Protein AF-A0A1R3K7Z1-F1 (afdb_monomer)

pLDDT: mean 73.97, std 16.48, r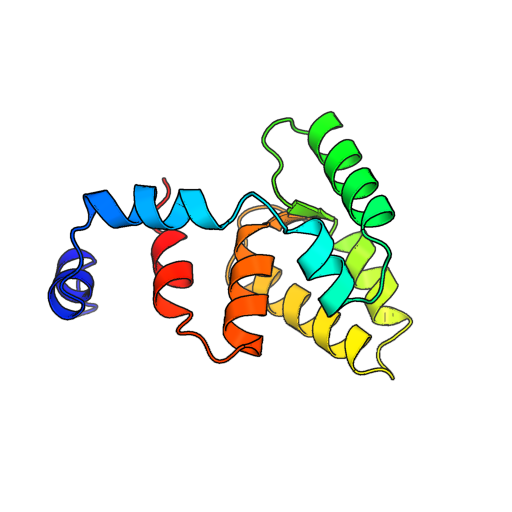ange [35.41, 92.62]

InterPro domains:
  IPR056647 Domain of unknown function DUF7745 [PF24924] (1-127)

Radius of gyration: 15.75 Å; Cα contacts (8 Å, |Δi|>4): 124; chains: 1; bounding box: 34×30×45 Å

Secondary structure (DSSP, 8-state):
-PPPHHHHHHHHT--HHHHHHHHHHHHSS-HHHHHHHHH---HHHHHHHHHHHHHH-TT--SEEHHHHHHHHHT-TTSHHHHHHHHHHHHHHHH-TTSTTEE-HHHHHHHHHHHTT---HHHHHHTTT--

Foldseek 3Di:
DPDDPVVVVVVVVDDPVCLLVVVVVPQPDQLLVLLCVLQVDHSVVVVVQQVVVCVVPVPDAFGFLVVLVVSLVVQVVDNSSVSSVVLSCQQVPLPVPDPRGRHSLSSVLSVCVVVVHDSVSSSSNRVPVD

Mean predicted aligned error: 10.84 Å

Nearest PDB structures (foldseek):
  3jbn-assembly1_I  TM=5.247E-01  e=9.731E+00  Plasmodium falciparum 3D7
  5o8x-assembly2_B  TM=2.395E-01  e=7.769E+00  Pseudomonas aeruginosa

Sequence (130 aa):
MVPTEEEYLDLLKVPVGDLGRVYWRNFQTQVQKKMTEITGIKSQTWGEQLRELKKLNPNSRGFKVDFLLRWAGNHLDHERGLRAVALLIYGLVLFPKSRGVIDEAVVDLFEQLENGRNPIPTILAEPFGH

Solvent-accessible surface area (backbone atoms only — not comparable to full-atom values): 7580 Å² total; per-residue (Å²): 134,83,80,53,74,68,59,61,36,60,75,67,74,53,64,74,83,51,48,66,59,64,54,60,71,71,63,81,85,49,60,40,54,53,50,19,69,49,56,68,50,59,42,65,61,45,50,51,48,34,52,56,43,30,74,78,38,77,84,57,60,42,41,54,39,70,59,54,52,58,55,21,70,78,31,60,94,38,72,40,16,47,47,44,48,48,51,49,49,51,21,60,71,78,48,73,81,48,93,61,40,35,42,51,68,46,56,55,40,48,55,32,50,77,69,73,42,82,48,62,66,61,62,60,54,63,84,67,72,120

Structure (mmCIF, N/CA/C/O backbone):
data_AF-A0A1R3K7Z1-F1
#
_entry.id   AF-A0A1R3K7Z1-F1
#
loop_
_atom_site.group_PDB
_atom_site.id
_atom_site.type_symbol
_atom_site.label_atom_id
_atom_site.label_alt_id
_atom_site.label_comp_id
_atom_site.label_asym_id
_atom_site.label_entity_id
_atom_site.label_seq_id
_atom_site.pdbx_PDB_ins_code
_atom_site.Cartn_x
_atom_site.Cartn_y
_atom_site.Cartn_z
_atom_site.occupancy
_atom_site.B_iso_or_equiv
_atom_site.auth_seq_id
_atom_site.auth_comp_id
_atom_site.auth_asym_id
_atom_site.auth_atom_id
_atom_site.pdbx_PDB_model_num
ATOM 1 N N . MET A 1 1 ? -12.359 -2.846 -34.158 1.00 42.91 1 MET A N 1
ATOM 2 C CA . MET A 1 1 ? -11.292 -1.826 -34.131 1.00 42.91 1 MET A CA 1
ATOM 3 C C . MET A 1 1 ? -11.229 -1.297 -32.714 1.00 42.91 1 MET A C 1
ATOM 5 O O . MET A 1 1 ? -12.283 -0.994 -32.170 1.00 42.91 1 MET A O 1
ATOM 9 N N . VAL A 1 2 ? -10.050 -1.315 -32.096 1.00 42.69 2 VAL A N 1
ATOM 10 C CA . VAL A 1 2 ? -9.826 -0.660 -30.800 1.00 42.69 2 VAL A CA 1
ATOM 11 C C . VAL A 1 2 ? -9.468 0.792 -31.126 1.00 42.69 2 VAL A C 1
ATOM 13 O O . VAL A 1 2 ? -8.607 0.967 -31.991 1.00 42.69 2 VAL A O 1
ATOM 16 N N . PRO A 1 3 ? -10.140 1.794 -30.536 1.00 48.06 3 PRO A N 1
ATOM 17 C CA . PRO A 1 3 ? -9.853 3.193 -30.838 1.00 48.06 3 PRO A CA 1
ATOM 18 C C . PRO A 1 3 ? -8.400 3.541 -30.505 1.00 48.06 3 PRO A C 1
ATOM 20 O O . PRO A 1 3 ? -7.842 3.011 -29.537 1.00 48.06 3 PRO A O 1
ATOM 23 N N . THR A 1 4 ? -7.781 4.401 -31.311 1.00 59.66 4 THR A N 1
ATOM 24 C CA . THR A 1 4 ? -6.408 4.874 -31.079 1.00 59.66 4 THR A CA 1
ATOM 25 C C . THR A 1 4 ? -6.361 5.855 -29.904 1.00 59.66 4 THR A C 1
ATOM 27 O O . THR A 1 4 ? -7.363 6.464 -29.538 1.00 59.66 4 THR A O 1
ATOM 30 N N . GLU A 1 5 ? -5.192 6.001 -29.274 1.00 53.34 5 GLU A N 1
ATOM 31 C CA . GLU A 1 5 ? -4.967 6.902 -28.128 1.00 53.34 5 GLU A CA 1
ATOM 32 C C . GLU A 1 5 ? -5.503 8.320 -28.387 1.00 53.34 5 GLU A C 1
ATOM 34 O O . GLU A 1 5 ? -6.188 8.898 -27.546 1.00 53.34 5 GLU A O 1
ATOM 39 N N . GLU A 1 6 ? -5.280 8.834 -29.594 1.00 57.50 6 GLU A N 1
ATOM 40 C CA . GLU A 1 6 ? -5.752 10.147 -30.036 1.00 57.50 6 GLU A CA 1
ATOM 41 C C . GLU A 1 6 ? -7.289 10.259 -30.030 1.00 57.50 6 GLU A C 1
ATOM 43 O O . GLU A 1 6 ? -7.826 11.295 -29.642 1.00 57.50 6 GLU A O 1
ATOM 48 N N . GLU A 1 7 ? -8.009 9.183 -30.368 1.00 60.84 7 GLU A N 1
ATOM 49 C CA . GLU A 1 7 ? -9.478 9.158 -30.408 1.00 60.84 7 GLU A CA 1
ATOM 50 C C . GLU A 1 7 ? -10.097 9.143 -29.000 1.00 60.84 7 GLU A C 1
ATOM 52 O O . GLU A 1 7 ? -11.117 9.792 -28.760 1.00 60.84 7 GLU A O 1
ATOM 57 N N . TYR A 1 8 ? -9.475 8.451 -28.035 1.00 60.19 8 TYR A N 1
ATOM 58 C CA . TYR A 1 8 ? -9.916 8.479 -26.632 1.00 60.19 8 TYR A CA 1
ATOM 59 C C . TYR A 1 8 ? -9.676 9.844 -25.972 1.00 60.19 8 TYR A C 1
ATOM 61 O O . TYR A 1 8 ? -10.467 10.275 -25.129 1.00 60.19 8 TYR A O 1
ATOM 69 N N . LEU A 1 9 ? -8.588 10.521 -26.340 1.00 56.53 9 LEU A N 1
ATOM 70 C CA . LEU A 1 9 ? -8.194 11.804 -25.759 1.00 56.53 9 LEU A CA 1
ATOM 71 C C . LEU A 1 9 ? -9.013 12.978 -26.315 1.00 56.53 9 LEU A C 1
ATOM 73 O O . LEU A 1 9 ? -9.360 13.884 -25.551 1.00 56.53 9 LEU A O 1
ATOM 77 N N . ASP A 1 10 ? -9.405 12.925 -27.591 1.00 63.56 10 ASP A N 1
ATOM 78 C CA . ASP A 1 10 ? -10.308 13.907 -28.208 1.00 63.56 10 ASP A CA 1
ATOM 79 C C . ASP A 1 10 ? -11.696 13.905 -27.533 1.00 63.56 10 ASP A C 1
ATOM 81 O O . ASP A 1 10 ? -12.256 14.953 -27.200 1.00 63.56 10 ASP A O 1
ATOM 85 N N . LEU A 1 11 ? -12.192 12.714 -27.172 1.00 59.22 11 LEU A N 1
ATOM 86 C CA . LEU A 1 11 ? -13.418 12.516 -26.384 1.00 59.22 11 LEU A CA 1
ATOM 87 C C . LEU A 1 11 ? -13.371 13.183 -24.996 1.00 59.22 11 LEU A C 1
ATOM 89 O O . LEU A 1 11 ? -14.403 13.625 -24.486 1.00 59.22 11 LEU A O 1
ATOM 93 N N . LEU A 1 12 ? -12.185 13.272 -24.387 1.00 57.69 12 LEU A N 1
ATOM 94 C CA . LEU A 1 12 ? -11.973 13.868 -23.064 1.00 57.69 12 LEU A CA 1
ATOM 95 C C . LEU A 1 12 ? -11.684 15.379 -23.117 1.00 57.69 12 LEU A C 1
ATOM 97 O O . LEU A 1 12 ? -11.696 16.026 -22.069 1.00 57.69 12 LEU A O 1
ATOM 101 N N . LYS A 1 13 ? -11.469 15.958 -24.309 1.00 62.75 13 LYS A N 1
ATOM 102 C CA . LYS A 1 13 ? -11.104 17.374 -24.525 1.00 62.75 13 LYS A CA 1
ATOM 103 C C . LYS A 1 13 ? -9.858 17.832 -23.751 1.00 62.75 13 LYS A C 1
ATOM 105 O O . LYS A 1 13 ? -9.776 19.001 -23.365 1.00 62.75 13 LYS A O 1
ATOM 110 N N . VAL A 1 14 ? -8.894 16.944 -23.493 1.00 56.09 14 VAL A N 1
ATOM 111 C CA . VAL A 1 14 ? -7.667 17.296 -22.754 1.00 56.09 14 VAL A CA 1
ATOM 112 C C . VAL A 1 14 ? -6.449 17.290 -23.688 1.00 56.09 14 VAL A C 1
ATOM 114 O O . VAL A 1 14 ? -6.218 16.283 -24.355 1.00 56.09 14 VAL A O 1
ATOM 117 N N . PRO A 1 15 ? -5.635 18.365 -23.734 1.00 52.22 15 PRO A N 1
ATOM 118 C CA . PRO A 1 15 ? -4.415 18.393 -24.540 1.00 52.22 15 PRO A CA 1
ATOM 119 C C . PRO A 1 15 ? -3.392 17.343 -24.077 1.00 52.22 15 PRO A C 1
ATOM 121 O O . PRO A 1 15 ? -2.953 17.363 -22.926 1.00 52.22 15 PRO A O 1
ATOM 124 N N . VAL A 1 16 ? -2.961 16.470 -24.996 1.00 50.03 16 VAL A N 1
ATOM 125 C CA . VAL A 1 16 ? -2.058 15.326 -24.738 1.00 50.03 16 VAL A CA 1
ATOM 126 C C . VAL A 1 16 ? -0.761 15.733 -24.019 1.00 50.03 16 VA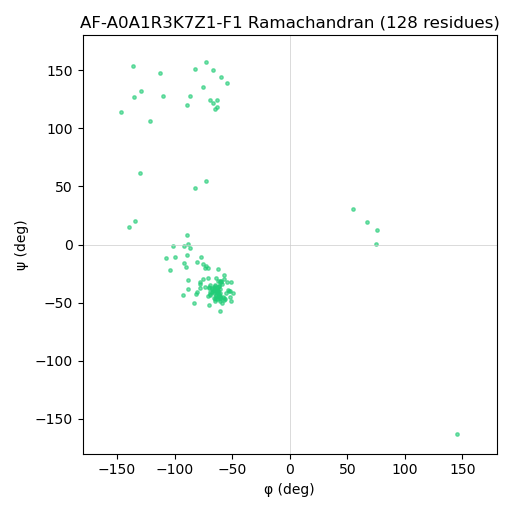L A C 1
ATOM 128 O O . VAL A 1 16 ? -0.324 15.073 -23.079 1.00 50.03 16 VAL A O 1
ATOM 131 N N . GLY A 1 17 ? -0.172 16.875 -24.394 1.00 51.84 17 GLY A N 1
ATOM 132 C CA . GLY A 1 17 ? 1.088 17.370 -23.821 1.00 51.84 17 GLY A CA 1
ATOM 133 C C . GLY A 1 17 ? 0.994 17.914 -22.388 1.00 51.84 17 GLY A C 1
ATOM 134 O O . GLY A 1 17 ? 2.012 17.999 -21.696 1.00 51.84 17 GLY A O 1
ATOM 135 N N . ASP A 1 18 ? -0.211 18.254 -21.922 1.00 49.09 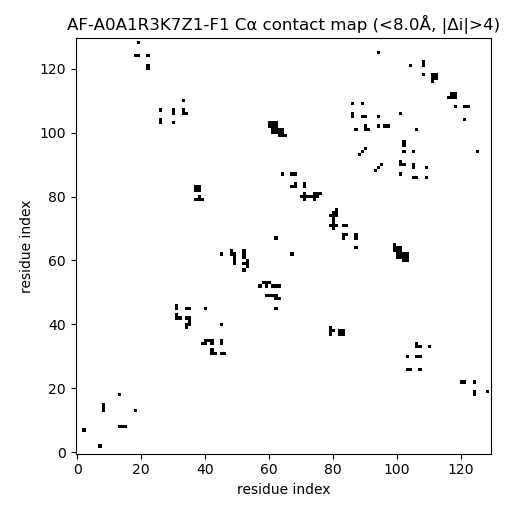18 ASP A N 1
ATOM 136 C CA . ASP A 1 18 ? -0.445 18.745 -20.560 1.00 49.09 18 ASP A CA 1
ATOM 137 C C . ASP A 1 18 ? -0.788 17.617 -19.585 1.00 49.09 18 ASP A C 1
ATOM 139 O O . ASP A 1 18 ? -0.637 17.793 -18.374 1.00 49.09 18 ASP A O 1
ATOM 143 N N . LEU A 1 19 ? -1.150 16.433 -20.091 1.00 47.69 19 LEU A N 1
ATOM 144 C CA . LEU A 1 19 ? -1.396 15.251 -19.270 1.00 47.69 19 LEU A CA 1
ATOM 145 C C . LEU A 1 19 ? -0.125 14.874 -18.495 1.00 47.69 19 LEU A C 1
ATOM 147 O O . LEU A 1 19 ? -0.096 14.942 -17.274 1.00 47.69 19 LEU A O 1
ATOM 151 N N . GLY A 1 20 ? 1.005 14.631 -19.161 1.00 42.03 20 GLY A N 1
ATOM 152 C CA . GLY A 1 20 ? 2.247 14.272 -18.457 1.00 42.03 20 GLY A CA 1
ATOM 153 C C . GLY A 1 20 ? 2.670 15.284 -17.374 1.00 42.03 20 GLY A C 1
ATOM 154 O O . GLY A 1 20 ? 3.194 14.903 -16.328 1.00 42.03 20 GLY A O 1
ATOM 155 N N . ARG A 1 21 ? 2.383 16.579 -17.573 1.00 41.38 21 ARG A N 1
ATOM 156 C CA . ARG A 1 21 ? 2.824 17.671 -16.688 1.00 41.38 21 ARG A CA 1
ATOM 157 C C . ARG A 1 21 ? 1.862 17.966 -15.531 1.00 41.38 21 ARG A C 1
ATOM 159 O O . ARG A 1 21 ? 2.323 18.249 -14.426 1.00 41.38 21 ARG A O 1
ATOM 166 N N . VAL A 1 22 ? 0.550 17.906 -15.764 1.00 42.19 22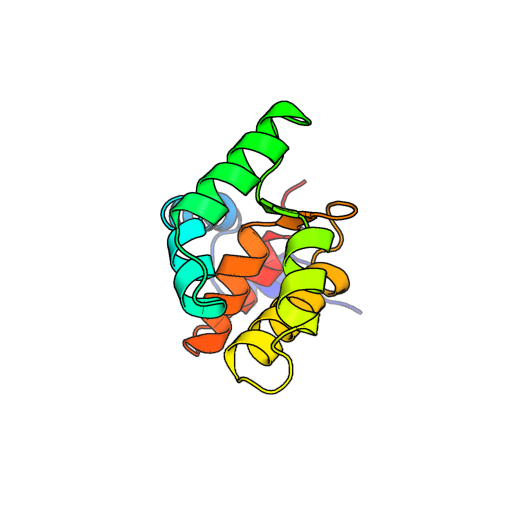 VAL A N 1
ATOM 167 C CA . VAL A 1 22 ? -0.492 18.067 -14.730 1.00 42.19 22 VAL A CA 1
ATOM 168 C C . VAL A 1 22 ? -0.589 16.808 -13.863 1.00 42.19 22 VAL A C 1
ATOM 170 O O . VAL A 1 22 ? -0.883 16.898 -12.671 1.00 42.19 22 VAL A O 1
ATOM 173 N N . TYR A 1 23 ? -0.271 15.646 -14.434 1.00 43.47 23 TYR A N 1
ATOM 174 C CA . TYR A 1 23 ? -0.419 14.357 -13.778 1.00 43.47 23 TYR A CA 1
ATOM 175 C C . TYR A 1 23 ? 0.799 14.100 -12.885 1.00 43.47 23 TYR A C 1
ATOM 177 O O . TYR A 1 23 ? 0.636 13.920 -11.686 1.00 43.47 23 TYR A O 1
ATOM 185 N N . TRP A 1 24 ? 2.030 14.254 -13.389 1.00 39.41 24 TRP A N 1
ATOM 186 C CA . TRP A 1 24 ? 3.258 14.050 -12.600 1.00 39.41 24 TRP A CA 1
ATOM 187 C C . TRP A 1 24 ? 3.376 14.954 -11.356 1.00 39.41 24 TRP A C 1
ATOM 189 O O . TRP A 1 24 ? 3.908 14.552 -10.320 1.00 39.41 24 TRP A O 1
ATOM 199 N N . ARG A 1 25 ? 2.866 16.190 -11.428 1.00 35.41 25 ARG A N 1
ATOM 200 C CA . ARG A 1 25 ? 3.081 17.209 -10.385 1.00 35.41 25 ARG A CA 1
ATOM 201 C C . ARG A 1 25 ? 2.251 16.989 -9.111 1.00 35.41 25 ARG A C 1
ATOM 203 O O . ARG A 1 25 ? 2.609 17.546 -8.076 1.00 35.41 25 ARG A O 1
ATOM 210 N N . ASN A 1 26 ? 1.200 16.165 -9.160 1.00 44.97 26 ASN A N 1
ATOM 211 C CA . ASN A 1 26 ? 0.283 15.941 -8.033 1.00 44.97 26 ASN A CA 1
ATOM 212 C C . ASN A 1 26 ? 0.550 14.653 -7.229 1.00 44.97 26 ASN A C 1
ATOM 214 O O . ASN A 1 26 ? 0.000 14.503 -6.139 1.00 44.97 26 ASN A O 1
ATOM 218 N N . PHE A 1 27 ? 1.405 13.751 -7.717 1.00 48.19 27 PHE A N 1
ATOM 219 C CA . PHE A 1 27 ? 1.611 12.423 -7.118 1.00 48.19 27 PHE A CA 1
ATOM 220 C C . PHE A 1 27 ? 2.728 12.372 -6.050 1.00 48.19 27 PHE A C 1
ATOM 222 O O . PHE A 1 27 ? 2.741 11.518 -5.170 1.00 48.19 27 PHE A O 1
ATOM 229 N N . GLN A 1 28 ? 3.647 13.343 -6.023 1.00 52.25 28 GLN A N 1
ATOM 230 C CA . GLN A 1 28 ? 4.927 13.142 -5.322 1.00 52.25 28 GLN A CA 1
ATOM 231 C C . GLN A 1 28 ? 5.028 13.561 -3.844 1.00 52.25 28 GLN A C 1
ATOM 233 O O . GLN A 1 28 ? 6.087 13.368 -3.251 1.00 52.25 28 GLN A O 1
ATOM 238 N N . THR A 1 29 ? 4.006 14.128 -3.192 1.00 56.91 29 THR A N 1
ATOM 239 C CA . THR A 1 29 ? 4.235 14.754 -1.864 1.00 56.91 29 THR A CA 1
ATOM 240 C C . THR A 1 29 ? 3.680 14.020 -0.644 1.00 56.91 29 THR A C 1
ATOM 242 O O . THR A 1 29 ? 4.079 14.371 0.465 1.00 56.91 29 THR A O 1
ATOM 245 N N . GLN A 1 30 ? 2.825 12.993 -0.776 1.00 74.75 30 GLN A N 1
ATOM 246 C CA . GLN A 1 30 ? 2.169 12.385 0.405 1.00 74.75 30 GLN A CA 1
ATOM 247 C C . GLN A 1 30 ? 2.043 10.851 0.413 1.00 74.75 30 GLN A C 1
ATOM 249 O O . GLN A 1 30 ? 1.335 10.318 1.265 1.00 74.75 30 GLN A O 1
ATOM 254 N N . VAL A 1 31 ? 2.756 10.110 -0.442 1.00 80.44 31 VAL A N 1
ATOM 255 C CA . VAL A 1 31 ? 2.597 8.643 -0.548 1.00 80.44 31 VAL A CA 1
ATOM 256 C C . VAL A 1 31 ? 2.740 7.899 0.797 1.00 80.44 31 VAL A C 1
ATOM 258 O O . VAL A 1 31 ? 1.956 7.008 1.105 1.00 80.44 31 VAL A O 1
ATOM 261 N N . GLN A 1 32 ? 3.665 8.313 1.671 1.00 85.62 32 GLN A N 1
ATOM 262 C CA . GLN A 1 32 ? 3.839 7.706 3.004 1.00 85.62 32 GLN A CA 1
ATOM 263 C C . GLN A 1 32 ? 2.628 7.931 3.921 1.00 85.62 32 GLN A C 1
ATOM 265 O O . GLN A 1 32 ? 2.257 7.054 4.705 1.00 85.62 32 GLN A O 1
ATOM 270 N N . LYS A 1 33 ? 2.000 9.105 3.820 1.00 87.94 33 LYS A N 1
ATOM 271 C CA . LYS A 1 33 ? 0.798 9.447 4.580 1.00 87.94 33 LYS A CA 1
ATOM 272 C C . LYS A 1 33 ? -0.401 8.649 4.070 1.00 87.94 33 LYS A C 1
ATOM 274 O O . LYS A 1 33 ? -1.087 8.042 4.881 1.00 87.94 33 LYS A O 1
ATOM 279 N N . LYS A 1 34 ? -0.573 8.541 2.750 1.00 88.06 34 LYS A N 1
ATOM 280 C CA . LYS A 1 34 ? -1.616 7.702 2.133 1.00 88.06 34 LYS A CA 1
ATOM 281 C C . LYS A 1 34 ? -1.477 6.242 2.555 1.00 88.06 34 LYS A C 1
ATOM 283 O O . LYS A 1 34 ? -2.430 5.627 3.016 1.00 88.06 34 LYS A O 1
ATOM 288 N N . MET A 1 35 ? -0.255 5.710 2.528 1.00 89.50 35 MET A N 1
ATOM 289 C CA . MET A 1 35 ? 0.018 4.361 3.031 1.00 89.50 35 MET A CA 1
ATOM 290 C C . MET A 1 35 ? -0.298 4.214 4.524 1.00 89.50 35 MET A C 1
ATOM 292 O O . MET A 1 35 ? -0.779 3.164 4.950 1.00 89.50 35 MET A O 1
ATOM 296 N N . THR A 1 36 ? -0.061 5.257 5.323 1.00 91.00 36 THR A N 1
ATOM 297 C CA . THR A 1 36 ? -0.442 5.288 6.744 1.00 91.00 36 THR A CA 1
ATOM 298 C C . THR A 1 36 ? -1.956 5.245 6.923 1.00 91.00 36 THR A C 1
ATOM 300 O O . THR A 1 36 ? -2.434 4.551 7.811 1.00 91.00 36 THR A O 1
ATOM 303 N N . GLU A 1 37 ? -2.717 5.935 6.082 1.00 89.81 37 GLU A N 1
ATOM 304 C CA . GLU A 1 37 ? -4.184 5.933 6.124 1.00 89.81 37 GLU A CA 1
ATOM 305 C C . GLU A 1 37 ? -4.763 4.573 5.698 1.00 89.81 37 GLU A C 1
ATOM 307 O O . GLU A 1 37 ? -5.617 4.032 6.399 1.00 89.81 37 GLU A O 1
ATOM 312 N N . ILE A 1 38 ? -4.226 3.971 4.630 1.00 88.00 38 ILE A N 1
ATOM 313 C CA . ILE A 1 38 ? -4.659 2.663 4.104 1.00 88.00 38 ILE A CA 1
ATOM 314 C C . ILE A 1 38 ? -4.376 1.533 5.107 1.00 88.00 38 ILE A C 1
ATOM 316 O O . ILE A 1 38 ? -5.224 0.680 5.364 1.00 88.00 38 ILE A O 1
ATOM 320 N N . THR A 1 39 ? -3.169 1.510 5.679 1.00 88.88 39 THR A N 1
ATOM 321 C CA . THR A 1 39 ? -2.686 0.367 6.480 1.00 88.88 39 THR A CA 1
ATOM 322 C C . THR A 1 39 ? -2.716 0.614 7.989 1.00 88.88 39 THR A C 1
ATOM 324 O O . THR A 1 39 ? -2.714 -0.322 8.782 1.00 88.88 39 THR A O 1
ATOM 327 N N . GLY A 1 40 ? -2.727 1.867 8.439 1.00 88.56 40 GLY A N 1
ATOM 328 C CA . GLY A 1 40 ? -2.501 2.230 9.842 1.00 88.56 40 GLY A CA 1
ATOM 329 C C . GLY A 1 40 ? -1.040 2.129 10.304 1.00 88.56 40 GLY A C 1
ATOM 330 O O . GLY A 1 40 ? -0.757 2.402 11.471 1.00 88.56 40 GLY A O 1
ATOM 331 N N . ILE A 1 41 ? -0.099 1.749 9.430 1.00 90.25 41 ILE A N 1
ATOM 332 C CA . ILE A 1 41 ? 1.337 1.713 9.746 1.00 90.25 41 ILE A CA 1
ATOM 333 C C . ILE A 1 41 ? 1.893 3.138 9.748 1.00 90.25 41 ILE A C 1
ATOM 335 O O . ILE A 1 41 ? 1.634 3.902 8.826 1.00 90.25 41 ILE A O 1
ATOM 339 N N . LYS A 1 42 ? 2.709 3.489 10.747 1.00 89.06 42 LYS A N 1
ATOM 340 C CA . LYS A 1 42 ? 3.297 4.831 10.885 1.00 89.06 42 LYS A CA 1
ATOM 341 C C . LYS A 1 42 ? 4.064 5.268 9.628 1.00 89.06 42 LYS A C 1
ATOM 343 O O . LYS A 1 42 ? 4.889 4.520 9.106 1.00 89.06 42 LYS A O 1
ATOM 348 N N . SER A 1 43 ? 3.906 6.539 9.249 1.00 86.56 43 SER A N 1
ATOM 349 C CA . SER A 1 43 ? 4.597 7.168 8.107 1.00 86.56 43 SER A CA 1
ATOM 350 C C . SER A 1 43 ? 6.118 6.973 8.118 1.00 86.56 43 SER A C 1
ATOM 352 O O . SER A 1 43 ? 6.728 6.851 7.058 1.00 86.56 43 SER A O 1
ATOM 354 N N . GLN A 1 44 ? 6.740 6.898 9.301 1.00 86.56 44 GLN A N 1
ATOM 355 C CA . GLN A 1 44 ? 8.176 6.637 9.439 1.00 86.56 44 GLN A CA 1
ATOM 356 C C . GLN A 1 44 ? 8.588 5.286 8.838 1.00 86.56 44 GLN A C 1
ATOM 358 O O . GLN A 1 44 ? 9.575 5.221 8.109 1.00 86.56 44 GLN A O 1
ATOM 363 N N . THR A 1 45 ? 7.819 4.223 9.086 1.00 89.00 45 THR A N 1
ATOM 364 C CA . THR A 1 45 ? 8.099 2.882 8.553 1.00 89.00 45 THR A CA 1
ATOM 365 C C . THR A 1 45 ? 8.041 2.881 7.024 1.00 89.00 45 THR A C 1
ATOM 367 O O . THR A 1 45 ? 8.870 2.251 6.369 1.00 89.00 45 THR A O 1
ATOM 370 N N . TRP A 1 46 ? 7.123 3.654 6.436 1.00 87.81 46 TRP A N 1
ATOM 371 C CA . TRP A 1 46 ? 7.064 3.853 4.985 1.00 87.81 46 TRP A CA 1
ATOM 372 C C . TRP A 1 46 ? 8.263 4.641 4.449 1.00 87.81 46 TRP A C 1
ATOM 374 O O . TRP A 1 46 ? 8.798 4.306 3.391 1.00 87.81 46 TRP A O 1
ATOM 384 N N . GLY A 1 47 ? 8.736 5.643 5.194 1.00 85.81 47 GLY A N 1
ATOM 385 C CA . GLY A 1 47 ? 9.965 6.369 4.869 1.00 85.81 47 GLY A CA 1
ATOM 386 C C . GLY A 1 47 ? 11.212 5.485 4.877 1.00 85.81 47 GLY A C 1
ATOM 387 O O . GLY A 1 47 ? 12.048 5.594 3.978 1.00 85.81 47 GLY A O 1
ATOM 388 N N . GLU A 1 48 ? 11.313 4.566 5.836 1.00 87.88 48 GLU A N 1
ATOM 389 C CA . GLU A 1 48 ? 12.397 3.584 5.909 1.00 87.88 48 GLU A CA 1
ATOM 390 C C . GLU A 1 48 ? 12.349 2.602 4.730 1.00 87.88 48 GLU A C 1
ATOM 392 O O . GLU A 1 48 ? 13.366 2.410 4.063 1.00 87.88 48 GLU A O 1
ATOM 397 N N . GLN A 1 49 ? 11.174 2.055 4.391 1.00 86.56 49 GLN A N 1
ATOM 398 C CA . GLN A 1 49 ? 11.011 1.171 3.226 1.00 86.56 49 GLN A CA 1
ATOM 399 C C . GLN A 1 49 ? 11.453 1.844 1.919 1.00 86.56 49 GLN A C 1
ATOM 401 O O . GLN A 1 49 ? 12.208 1.253 1.143 1.00 86.56 49 GLN A O 1
ATOM 406 N N . LEU A 1 50 ? 11.029 3.092 1.693 1.00 83.31 50 LEU A N 1
ATOM 407 C CA . LEU A 1 50 ? 11.398 3.848 0.497 1.00 83.31 50 LEU A CA 1
ATOM 408 C C . LEU A 1 50 ? 12.906 4.129 0.452 1.00 83.31 50 LEU A C 1
ATOM 410 O O . LEU A 1 50 ? 13.533 4.016 -0.602 1.00 83.31 50 LEU A O 1
ATOM 414 N N . ARG A 1 51 ? 13.512 4.464 1.598 1.00 84.81 51 ARG A N 1
ATOM 415 C CA . ARG A 1 51 ? 14.960 4.681 1.705 1.00 84.81 51 ARG A CA 1
ATOM 416 C C . ARG A 1 51 ? 15.744 3.411 1.378 1.00 84.81 51 ARG A C 1
ATOM 418 O O . ARG A 1 51 ? 16.721 3.490 0.638 1.00 84.81 51 ARG A O 1
ATOM 425 N N . GLU A 1 52 ? 15.320 2.259 1.891 1.00 85.44 52 GLU A N 1
ATOM 426 C CA . GLU A 1 52 ? 15.966 0.974 1.604 1.00 85.44 52 GLU A CA 1
ATOM 427 C C . GLU A 1 52 ? 15.840 0.576 0.128 1.00 85.44 52 GLU A C 1
ATOM 429 O O . GLU A 1 52 ? 16.796 0.071 -0.455 1.00 85.44 52 GLU A O 1
ATOM 434 N N . LEU A 1 53 ? 14.700 0.850 -0.512 1.00 81.81 53 LEU A N 1
ATOM 435 C CA . LEU A 1 53 ? 14.536 0.617 -1.950 1.00 81.81 53 LEU A CA 1
ATOM 436 C C . LEU A 1 53 ? 15.431 1.527 -2.797 1.00 81.81 53 LEU A C 1
ATOM 438 O O . LEU A 1 53 ? 16.076 1.048 -3.729 1.00 81.81 53 LEU A O 1
ATOM 442 N N . LYS A 1 54 ? 15.546 2.810 -2.437 1.00 82.81 54 LYS A N 1
ATOM 443 C CA . LYS A 1 54 ? 16.421 3.762 -3.139 1.00 82.81 54 LYS A CA 1
ATOM 444 C C . LYS A 1 54 ? 17.908 3.418 -3.037 1.00 82.81 54 LYS A C 1
ATOM 446 O O . LYS A 1 54 ? 18.655 3.731 -3.958 1.00 82.81 54 LYS A O 1
ATOM 451 N N . LYS A 1 55 ? 18.344 2.755 -1.957 1.00 84.94 55 LYS A N 1
ATOM 452 C CA . LYS A 1 55 ? 19.718 2.228 -1.845 1.00 84.94 55 LYS A CA 1
ATOM 453 C C . LYS A 1 55 ? 20.006 1.129 -2.869 1.00 84.94 55 LYS A C 1
ATOM 455 O O . LYS A 1 55 ? 21.129 1.036 -3.346 1.00 84.94 55 LYS A O 1
ATOM 460 N N . LEU A 1 56 ? 19.012 0.292 -3.173 1.00 82.06 56 LEU A N 1
ATOM 461 C CA . LEU A 1 56 ? 19.152 -0.821 -4.116 1.00 82.06 56 LEU A CA 1
ATOM 462 C C . LEU A 1 56 ? 19.034 -0.351 -5.566 1.00 82.06 56 LEU A C 1
ATOM 464 O O . LEU A 1 56 ? 19.784 -0.799 -6.427 1.00 82.06 56 LEU A O 1
ATOM 468 N N . ASN A 1 57 ? 18.101 0.558 -5.834 1.00 77.75 57 ASN A N 1
ATOM 469 C CA . ASN A 1 57 ? 17.946 1.187 -7.135 1.00 77.75 57 ASN A CA 1
ATOM 470 C C . ASN A 1 57 ? 17.469 2.640 -6.932 1.00 77.75 57 ASN A C 1
ATOM 472 O O . ASN A 1 57 ? 16.337 2.831 -6.471 1.00 77.75 57 ASN A O 1
ATOM 476 N N . PRO A 1 58 ? 18.286 3.654 -7.290 1.00 75.88 58 PRO A N 1
ATOM 477 C CA . PRO A 1 58 ? 17.973 5.074 -7.096 1.00 75.88 58 PRO A CA 1
ATOM 478 C C . PRO A 1 58 ? 16.675 5.536 -7.765 1.00 75.88 58 PRO A C 1
ATOM 480 O O . PRO A 1 58 ? 16.048 6.485 -7.295 1.00 75.88 58 PRO A O 1
ATOM 483 N N . ASN A 1 59 ? 16.260 4.849 -8.833 1.00 73.25 59 ASN A N 1
ATOM 484 C CA . ASN A 1 59 ? 15.036 5.145 -9.571 1.00 73.25 59 ASN A CA 1
ATOM 485 C C . ASN A 1 59 ? 13.804 4.428 -9.000 1.00 73.25 59 ASN A C 1
ATOM 487 O O . ASN A 1 59 ? 12.714 4.592 -9.539 1.00 73.25 59 ASN A O 1
ATOM 491 N N . SER A 1 60 ? 13.947 3.647 -7.922 1.00 72.56 60 SER A N 1
ATOM 492 C CA . SER A 1 60 ? 12.810 2.968 -7.296 1.00 72.56 60 SER A CA 1
ATOM 493 C C . SER A 1 60 ? 11.856 3.981 -6.674 1.00 72.56 60 SER A C 1
ATOM 495 O O . SER A 1 60 ? 12.227 4.740 -5.771 1.00 72.56 60 SER A O 1
ATOM 497 N N . ARG A 1 61 ? 10.608 3.942 -7.130 1.00 74.50 61 ARG A N 1
ATOM 498 C CA . ARG A 1 61 ? 9.485 4.720 -6.611 1.00 74.50 61 ARG A CA 1
ATOM 499 C C . ARG A 1 61 ? 8.433 3.713 -6.168 1.00 74.50 61 ARG A C 1
ATOM 501 O O . ARG A 1 61 ? 7.885 3.016 -7.008 1.00 74.50 61 ARG A O 1
ATOM 508 N N . GLY A 1 62 ? 8.255 3.524 -4.859 1.00 79.94 62 GLY A N 1
ATOM 509 C C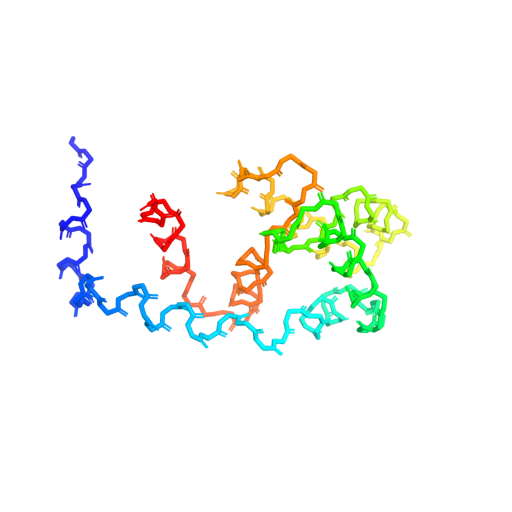A . GLY A 1 62 ? 7.322 2.512 -4.360 1.00 79.94 62 GLY A CA 1
ATOM 510 C C . GLY A 1 62 ? 7.720 1.806 -3.067 1.00 79.94 62 GLY A C 1
ATOM 511 O O . GLY A 1 62 ? 8.594 2.263 -2.327 1.00 79.94 62 GLY A O 1
ATOM 512 N N . PHE A 1 63 ? 7.068 0.668 -2.810 1.00 85.00 63 PHE A N 1
ATOM 513 C CA . PHE A 1 63 ? 7.221 -0.139 -1.591 1.00 85.00 63 PHE A CA 1
ATOM 514 C C . PHE A 1 63 ? 7.310 -1.635 -1.886 1.00 85.00 63 PHE A C 1
ATOM 516 O O . PHE A 1 63 ? 6.758 -2.118 -2.870 1.00 85.00 63 PHE A O 1
ATOM 523 N N . LYS A 1 64 ? 7.972 -2.395 -1.006 1.00 87.44 64 LYS A N 1
ATOM 524 C CA . LYS A 1 64 ? 8.156 -3.842 -1.183 1.00 87.44 64 LYS A CA 1
ATOM 525 C C . LYS A 1 64 ? 6.835 -4.600 -1.035 1.00 87.44 64 LYS A C 1
ATOM 527 O O . LYS A 1 64 ? 6.215 -4.558 0.029 1.00 87.44 64 LYS A O 1
ATOM 532 N N . VAL A 1 65 ? 6.479 -5.374 -2.060 1.00 89.12 65 VAL A N 1
ATOM 533 C CA . VAL A 1 65 ? 5.314 -6.277 -2.067 1.00 89.12 65 VAL A CA 1
ATOM 534 C C . VAL A 1 65 ? 5.390 -7.259 -0.899 1.00 89.12 65 VAL A C 1
ATOM 536 O O . VAL A 1 65 ? 4.430 -7.378 -0.148 1.00 89.12 65 VAL A O 1
ATOM 539 N N . ASP A 1 66 ? 6.548 -7.888 -0.665 1.00 89.19 66 ASP A N 1
ATOM 540 C CA . ASP A 1 66 ? 6.723 -8.873 0.416 1.00 89.19 66 ASP A CA 1
ATOM 541 C C . ASP A 1 66 ? 6.469 -8.308 1.815 1.00 89.19 66 ASP A C 1
ATOM 543 O O . ASP A 1 66 ? 6.076 -9.033 2.731 1.00 89.19 66 ASP A O 1
ATOM 547 N N . PHE A 1 67 ? 6.758 -7.023 2.028 1.00 90.50 67 PHE A N 1
ATOM 548 C CA . PHE A 1 67 ? 6.481 -6.377 3.307 1.00 90.50 67 PHE A CA 1
ATOM 549 C C . PHE A 1 67 ? 4.973 -6.219 3.498 1.00 90.50 67 PHE A C 1
ATOM 551 O O . PHE A 1 67 ? 4.433 -6.665 4.511 1.00 90.50 67 PHE A O 1
ATOM 558 N N . LEU A 1 68 ? 4.297 -5.638 2.503 1.00 90.06 68 LEU A N 1
ATOM 559 C CA . LEU A 1 68 ? 2.866 -5.371 2.576 1.00 90.06 68 LEU A CA 1
ATOM 560 C C . LEU A 1 68 ? 2.044 -6.667 2.591 1.00 90.06 68 LEU A C 1
ATOM 562 O O . LEU A 1 68 ? 1.094 -6.761 3.357 1.00 90.06 68 LEU A O 1
ATOM 566 N N . LEU A 1 69 ? 2.443 -7.685 1.825 1.00 91.06 69 LEU A N 1
ATOM 567 C CA . LEU A 1 69 ? 1.782 -8.990 1.789 1.00 91.06 69 LEU A CA 1
ATOM 568 C C . LEU A 1 69 ? 1.863 -9.706 3.142 1.00 91.06 69 LEU A C 1
ATOM 570 O O . LEU A 1 69 ? 0.848 -10.185 3.643 1.00 91.06 69 LEU A O 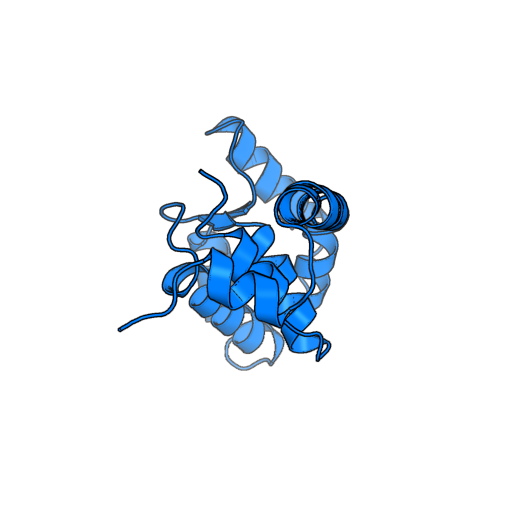1
ATOM 574 N N . ARG A 1 70 ? 3.048 -9.735 3.771 1.00 92.62 70 ARG A N 1
ATOM 575 C CA . ARG A 1 70 ? 3.214 -10.309 5.119 1.00 92.62 70 ARG A CA 1
ATOM 576 C C . ARG A 1 70 ? 2.402 -9.557 6.161 1.00 92.62 70 ARG A C 1
ATOM 578 O O . ARG A 1 70 ? 1.803 -10.178 7.032 1.00 92.62 70 ARG A O 1
ATOM 585 N N . TRP A 1 71 ? 2.386 -8.228 6.082 1.00 92.25 71 TRP A N 1
ATOM 586 C CA . TRP A 1 71 ? 1.593 -7.420 6.997 1.00 92.25 71 TRP A CA 1
ATOM 587 C C . TRP A 1 71 ? 0.091 -7.676 6.815 1.00 92.25 71 TRP A C 1
ATOM 589 O O . TRP A 1 71 ? -0.595 -7.951 7.798 1.00 92.25 71 TRP A O 1
ATOM 599 N N . ALA A 1 72 ? -0.401 -7.655 5.574 1.00 91.56 72 ALA A N 1
ATOM 600 C CA . ALA A 1 72 ? -1.810 -7.856 5.254 1.00 91.56 72 ALA A CA 1
ATOM 601 C C . ALA A 1 72 ? -2.295 -9.257 5.650 1.00 91.56 72 ALA A C 1
ATOM 603 O O . ALA A 1 72 ? -3.377 -9.382 6.213 1.00 91.56 72 ALA A O 1
ATOM 604 N N . GLY A 1 73 ? -1.466 -10.291 5.448 1.00 90.88 73 GLY A N 1
ATOM 605 C CA . GLY A 1 73 ? -1.768 -11.666 5.857 1.00 90.88 73 GLY A CA 1
ATOM 606 C C . GLY A 1 73 ? -2.053 -11.824 7.356 1.00 90.88 73 GLY A C 1
ATOM 607 O O . GLY A 1 73 ? -2.864 -12.662 7.732 1.00 90.88 73 GLY A O 1
ATOM 608 N N . ASN A 1 74 ? -1.455 -10.979 8.201 1.00 91.88 74 ASN A N 1
ATOM 609 C CA . ASN A 1 74 ? -1.689 -10.975 9.650 1.00 91.88 74 ASN A CA 1
ATOM 610 C C . ASN A 1 74 ? -2.894 -10.118 10.087 1.00 91.88 74 ASN A C 1
ATOM 612 O O . ASN A 1 74 ? -3.176 -10.061 11.278 1.00 91.88 74 ASN A O 1
ATOM 616 N N . HIS A 1 75 ? -3.565 -9.424 9.160 1.00 90.88 75 HIS A N 1
ATOM 617 C CA . HIS A 1 75 ? -4.646 -8.470 9.457 1.00 90.88 75 HIS A CA 1
ATOM 618 C C . HIS A 1 75 ? -5.873 -8.655 8.544 1.00 90.88 75 HIS A C 1
ATOM 620 O O . HIS A 1 75 ? -6.663 -7.725 8.387 1.00 90.88 75 HIS A O 1
ATOM 626 N N . LEU A 1 76 ? -6.033 -9.823 7.906 1.00 87.69 76 LEU A N 1
ATOM 627 C CA . LEU A 1 76 ? -7.123 -10.098 6.951 1.00 87.69 76 LEU A CA 1
ATOM 628 C C . LEU A 1 76 ? -8.526 -10.015 7.569 1.00 87.69 76 LEU A C 1
ATOM 630 O O . LEU A 1 76 ? -9.505 -9.835 6.851 1.00 87.69 76 LEU A O 1
ATOM 634 N N . ASP A 1 77 ? -8.621 -10.146 8.887 1.00 87.00 77 ASP A N 1
ATOM 635 C CA . ASP A 1 77 ? -9.840 -10.006 9.682 1.00 87.00 77 ASP A CA 1
ATOM 636 C C . ASP A 1 77 ? -10.262 -8.541 9.893 1.00 87.00 77 ASP A C 1
ATOM 638 O O . ASP A 1 77 ? -11.379 -8.272 10.332 1.00 87.00 77 ASP A O 1
ATOM 642 N N . HIS A 1 78 ? -9.398 -7.587 9.540 1.00 89.06 78 HIS A N 1
ATOM 643 C CA . HIS A 1 78 ? -9.645 -6.158 9.670 1.00 89.06 78 HIS A CA 1
ATOM 644 C C . HIS A 1 78 ? -9.758 -5.482 8.300 1.00 89.06 78 HIS A C 1
ATOM 646 O O . HIS A 1 78 ? -9.042 -5.805 7.351 1.00 89.06 78 HIS A O 1
ATOM 652 N N . GLU A 1 79 ? -10.587 -4.438 8.225 1.00 89.69 79 GLU A N 1
ATOM 653 C CA . GLU A 1 79 ? -10.792 -3.635 7.011 1.00 89.69 79 GLU A CA 1
ATOM 654 C C . GLU A 1 79 ? -9.468 -3.143 6.401 1.00 89.69 79 GLU A C 1
ATOM 656 O O . GLU A 1 79 ? -9.271 -3.202 5.191 1.00 89.69 79 GLU A O 1
ATOM 661 N N . ARG A 1 80 ? -8.508 -2.729 7.237 1.00 90.25 80 ARG A N 1
ATOM 662 C CA . ARG A 1 80 ? -7.188 -2.265 6.778 1.00 90.25 80 ARG A CA 1
ATOM 663 C C . ARG A 1 80 ? -6.364 -3.362 6.100 1.00 90.25 80 ARG A C 1
ATOM 665 O O . ARG A 1 80 ? -5.636 -3.074 5.154 1.00 90.25 80 ARG A O 1
ATOM 672 N N . GLY A 1 81 ? -6.472 -4.611 6.556 1.00 91.31 81 GLY A N 1
ATOM 673 C CA . GLY A 1 81 ? -5.813 -5.736 5.894 1.00 91.31 81 GLY A CA 1
ATOM 674 C C . GLY A 1 81 ? -6.447 -6.028 4.541 1.00 91.31 81 GLY A C 1
ATOM 675 O O . GLY A 1 81 ? -5.726 -6.174 3.556 1.00 91.31 81 GLY A O 1
ATOM 676 N N . LEU A 1 82 ? -7.781 -6.002 4.458 1.00 91.12 82 LEU A N 1
ATOM 677 C CA . LEU A 1 82 ? -8.501 -6.137 3.187 1.00 91.12 82 LEU A CA 1
ATOM 678 C C . LEU A 1 82 ? -8.141 -5.014 2.202 1.00 91.12 82 LEU A C 1
ATOM 680 O O . LEU A 1 82 ? -7.884 -5.289 1.032 1.00 91.12 82 LEU A O 1
ATOM 684 N N . ARG A 1 83 ? -8.032 -3.767 2.675 1.00 91.69 83 ARG A N 1
ATOM 685 C CA . ARG A 1 83 ? -7.573 -2.616 1.878 1.00 91.69 83 ARG A CA 1
ATOM 686 C C . ARG A 1 83 ? -6.142 -2.790 1.373 1.00 91.69 83 ARG A C 1
ATOM 688 O O . ARG A 1 83 ? -5.873 -2.530 0.204 1.00 91.69 83 ARG A O 1
ATOM 695 N N . ALA A 1 84 ? -5.234 -3.293 2.207 1.00 91.88 84 ALA A N 1
ATOM 696 C CA . ALA A 1 84 ? -3.867 -3.597 1.788 1.00 91.88 84 ALA A CA 1
ATOM 697 C C . ALA A 1 84 ? -3.799 -4.731 0.751 1.00 91.88 84 ALA A C 1
ATOM 699 O O . ALA A 1 84 ? -3.019 -4.637 -0.197 1.00 91.88 84 ALA A O 1
ATOM 700 N N . VAL A 1 85 ? -4.627 -5.775 0.886 1.00 91.62 85 VAL A N 1
ATOM 701 C CA . VAL A 1 85 ? -4.764 -6.825 -0.141 1.00 91.62 85 VAL A CA 1
ATOM 702 C C . VAL A 1 85 ? -5.325 -6.251 -1.437 1.00 91.62 85 VAL A C 1
ATOM 704 O O . VAL A 1 85 ? -4.806 -6.558 -2.507 1.00 91.62 85 VAL A O 1
ATOM 707 N N . ALA A 1 86 ? -6.337 -5.387 -1.363 1.00 91.19 86 ALA A N 1
ATOM 708 C CA . ALA A 1 86 ? -6.872 -4.721 -2.540 1.00 91.19 86 ALA A CA 1
ATOM 709 C C . ALA A 1 86 ? -5.776 -3.902 -3.239 1.00 91.19 86 ALA A C 1
ATOM 711 O O . ALA A 1 86 ? -5.537 -4.114 -4.424 1.00 91.19 86 ALA A O 1
ATOM 712 N N . LEU A 1 87 ? -5.035 -3.061 -2.510 1.00 90.69 87 LEU A N 1
ATOM 713 C CA . LEU A 1 87 ? -3.899 -2.306 -3.049 1.00 90.69 87 LEU A CA 1
ATOM 714 C C . LEU A 1 87 ? -2.848 -3.219 -3.710 1.00 90.69 87 LEU A C 1
ATOM 716 O O . LEU A 1 87 ? -2.350 -2.895 -4.787 1.00 90.69 87 LEU A O 1
ATOM 720 N N . LEU A 1 88 ? -2.533 -4.371 -3.103 1.00 89.50 88 LEU A N 1
ATOM 721 C CA . LEU A 1 88 ? -1.636 -5.378 -3.687 1.00 89.50 88 LEU A CA 1
ATOM 722 C C . LEU A 1 88 ? -2.167 -5.914 -5.018 1.00 89.50 88 LEU A C 1
ATOM 724 O O . LEU A 1 88 ? -1.405 -6.006 -5.976 1.00 89.50 88 LEU A O 1
ATOM 728 N N . ILE A 1 89 ? -3.457 -6.238 -5.096 1.00 87.31 89 ILE A N 1
ATOM 729 C CA . ILE A 1 89 ? -4.094 -6.703 -6.334 1.00 87.31 89 ILE A CA 1
ATOM 730 C C . ILE A 1 89 ? -4.048 -5.597 -7.394 1.00 87.31 89 ILE A C 1
ATOM 732 O O . ILE A 1 89 ? -3.623 -5.859 -8.516 1.00 87.31 89 ILE A O 1
ATOM 736 N N . TYR A 1 90 ? -4.401 -4.359 -7.036 1.00 83.75 90 TYR A N 1
ATOM 737 C CA . TYR A 1 90 ? -4.327 -3.208 -7.940 1.00 83.75 90 TYR A CA 1
ATOM 738 C C . TYR A 1 90 ? -2.908 -3.018 -8.490 1.00 83.75 90 TYR A C 1
ATOM 740 O O . TYR A 1 90 ? -2.731 -2.901 -9.700 1.00 83.75 90 TYR A O 1
ATOM 748 N N . GLY A 1 91 ? -1.889 -3.053 -7.630 1.00 81.19 91 GLY A N 1
ATOM 749 C CA . GLY A 1 91 ? -0.502 -2.862 -8.051 1.00 81.19 91 GLY A CA 1
ATOM 750 C C . GLY A 1 91 ? 0.050 -4.004 -8.890 1.00 81.19 91 GLY A C 1
ATOM 751 O O . GLY A 1 91 ? 0.731 -3.757 -9.878 1.00 81.19 91 GLY A O 1
ATOM 752 N N . LEU A 1 92 ? -0.260 -5.251 -8.536 1.00 80.12 92 LEU A N 1
ATOM 753 C CA . LEU A 1 92 ? 0.265 -6.418 -9.244 1.00 80.12 92 LEU A CA 1
ATOM 754 C C . LEU A 1 92 ? -0.453 -6.689 -10.572 1.00 80.12 92 LEU A C 1
ATOM 756 O O . LEU A 1 92 ? 0.181 -7.189 -11.498 1.00 80.12 92 LEU A O 1
ATOM 760 N N . VAL A 1 93 ? -1.752 -6.388 -10.671 1.00 77.00 93 VAL A N 1
ATOM 761 C CA . VAL A 1 93 ? -2.564 -6.696 -11.860 1.00 77.00 93 VAL A CA 1
ATOM 762 C C . VAL A 1 93 ? -2.602 -5.533 -12.846 1.00 77.00 93 VAL A C 1
ATOM 764 O O . VAL A 1 93 ? -2.474 -5.768 -14.044 1.00 77.00 93 VAL A O 1
ATOM 767 N N . LEU A 1 94 ? -2.774 -4.291 -12.376 1.00 68.56 94 LEU A N 1
ATOM 768 C CA . LEU A 1 94 ? -2.910 -3.135 -13.273 1.00 68.56 94 LEU A CA 1
ATOM 769 C C . LEU A 1 94 ? -1.566 -2.508 -13.641 1.00 68.56 94 LEU A C 1
ATOM 771 O O . LEU A 1 94 ? -1.427 -1.991 -14.746 1.00 68.56 94 LEU A O 1
ATOM 775 N N . PHE A 1 95 ? -0.575 -2.580 -12.746 1.00 66.75 95 PHE A N 1
ATOM 776 C CA . PHE A 1 95 ? 0.729 -1.938 -12.939 1.00 66.75 95 PHE A CA 1
ATOM 777 C C . PHE A 1 95 ? 1.900 -2.889 -12.683 1.00 66.75 95 PHE A C 1
ATOM 779 O O . PHE A 1 95 ? 2.737 -2.629 -11.811 1.00 66.75 95 PHE A O 1
ATOM 786 N N . PRO A 1 96 ? 2.031 -3.982 -13.458 1.00 65.19 96 PRO A N 1
ATOM 787 C CA . PRO A 1 96 ? 3.160 -4.900 -13.354 1.00 65.19 96 PRO A CA 1
ATOM 788 C C . PRO A 1 96 ? 4.450 -4.280 -13.938 1.00 65.19 96 PRO A C 1
ATOM 790 O O . PRO A 1 96 ? 5.085 -4.852 -14.818 1.00 65.19 96 PRO A O 1
ATOM 793 N N . LYS A 1 97 ? 4.854 -3.092 -13.468 1.00 62.12 97 LYS A N 1
ATOM 794 C CA . LYS A 1 97 ? 6.074 -2.393 -13.902 1.00 62.12 97 LYS A CA 1
ATOM 795 C C . LYS A 1 97 ? 7.335 -2.966 -13.260 1.00 62.12 97 LYS A C 1
ATOM 797 O O . LYS A 1 97 ? 8.374 -3.047 -13.908 1.00 62.12 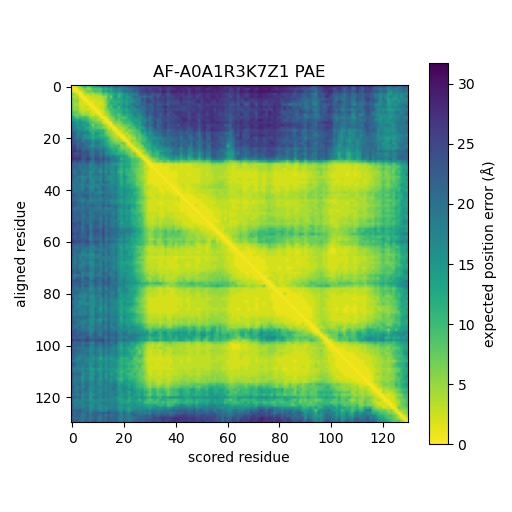97 LYS A O 1
ATOM 802 N N . SER A 1 98 ? 7.256 -3.368 -11.990 1.00 62.81 98 SER A N 1
ATOM 803 C CA . SER A 1 98 ? 8.428 -3.737 -11.188 1.00 62.81 98 SER A CA 1
ATOM 804 C C . SER A 1 98 ? 8.192 -5.021 -10.397 1.00 62.81 98 SER A C 1
ATOM 806 O O . SER A 1 98 ? 7.235 -5.133 -9.633 1.00 62.81 98 SER A O 1
ATOM 808 N N . ARG A 1 99 ? 9.091 -6.006 -10.528 1.00 69.44 99 ARG A N 1
ATOM 809 C CA . ARG A 1 99 ? 9.019 -7.242 -9.731 1.00 69.44 99 ARG A CA 1
ATOM 810 C C . ARG A 1 99 ? 9.183 -6.917 -8.246 1.00 69.44 99 ARG A C 1
ATOM 812 O O . ARG A 1 99 ? 10.233 -6.438 -7.829 1.00 69.44 99 ARG A O 1
ATOM 819 N N . GLY A 1 100 ? 8.156 -7.218 -7.454 1.00 78.75 100 GLY A N 1
ATOM 820 C CA . GLY A 1 100 ? 8.210 -7.119 -5.994 1.00 78.75 100 GLY A CA 1
ATOM 821 C C . GLY A 1 100 ? 8.123 -5.697 -5.429 1.00 78.75 100 GLY A C 1
ATOM 822 O O . GLY A 1 100 ? 8.364 -5.519 -4.234 1.00 78.75 100 GLY A O 1
ATOM 823 N N . VAL A 1 101 ? 7.762 -4.696 -6.242 1.00 83.62 101 VAL A N 1
ATOM 824 C CA . VAL A 1 101 ? 7.551 -3.310 -5.795 1.00 83.62 101 VAL A CA 1
ATOM 825 C C . VAL A 1 101 ? 6.195 -2.806 -6.283 1.00 83.62 101 VAL A C 1
ATOM 827 O O . VAL A 1 101 ? 5.873 -2.951 -7.456 1.00 83.62 101 VAL A O 1
ATOM 830 N N . ILE A 1 102 ? 5.418 -2.204 -5.385 1.00 83.69 102 ILE A N 1
ATOM 831 C CA . ILE A 1 102 ? 4.202 -1.454 -5.720 1.00 83.69 102 ILE A CA 1
ATOM 832 C C . ILE A 1 102 ? 4.612 -0.010 -5.969 1.00 83.69 102 ILE A C 1
ATOM 834 O O . ILE A 1 102 ? 5.169 0.609 -5.060 1.00 83.69 102 ILE A O 1
ATOM 838 N N . ASP A 1 103 ? 4.352 0.499 -7.172 1.00 81.62 103 ASP A N 1
ATOM 839 C CA . ASP A 1 103 ? 4.674 1.877 -7.545 1.00 81.62 103 ASP A CA 1
ATOM 840 C C . ASP A 1 103 ? 3.832 2.889 -6.743 1.00 81.62 103 ASP A C 1
ATOM 842 O O . ASP A 1 103 ? 2.702 2.605 -6.337 1.00 81.62 103 ASP A O 1
ATOM 846 N N . GLU A 1 104 ? 4.382 4.080 -6.504 1.00 81.56 104 GLU A N 1
ATOM 847 C CA . GLU A 1 104 ? 3.662 5.168 -5.835 1.00 81.56 104 GLU A CA 1
ATOM 848 C C . GLU A 1 104 ? 2.402 5.593 -6.607 1.00 81.56 104 GLU A C 1
ATOM 850 O O . GLU A 1 104 ? 1.379 5.873 -5.981 1.00 81.56 104 GLU A O 1
ATOM 855 N N . ALA A 1 105 ? 2.419 5.504 -7.942 1.00 78.44 105 ALA A N 1
ATOM 856 C CA . ALA A 1 105 ? 1.259 5.794 -8.787 1.00 78.44 105 ALA A CA 1
ATOM 857 C C . ALA A 1 105 ? 0.052 4.887 -8.478 1.00 78.44 105 ALA A C 1
ATOM 859 O O . ALA A 1 105 ? -1.099 5.319 -8.558 1.00 78.44 105 ALA A O 1
ATOM 860 N N . VAL A 1 106 ? 0.298 3.640 -8.059 1.00 83.31 106 VAL A N 1
ATOM 861 C CA . VAL A 1 106 ? -0.760 2.701 -7.653 1.00 83.31 106 VAL A CA 1
ATOM 862 C C . VAL A 1 106 ? -1.430 3.164 -6.366 1.00 83.31 106 VAL A C 1
ATOM 864 O O . VAL A 1 106 ? -2.649 3.080 -6.233 1.00 83.31 106 VAL A O 1
ATOM 867 N N . VAL A 1 107 ? -0.641 3.662 -5.413 1.00 86.00 107 VAL A N 1
ATOM 868 C CA . VAL A 1 107 ? -1.152 4.172 -4.134 1.00 86.00 107 VAL A CA 1
ATOM 869 C C . VAL A 1 107 ? -2.045 5.383 -4.378 1.00 86.00 107 VAL A C 1
ATOM 871 O O . VAL A 1 107 ? -3.113 5.505 -3.779 1.00 86.00 107 VAL A O 1
ATOM 874 N N . ASP A 1 108 ? -1.639 6.250 -5.299 1.00 81.38 108 ASP A N 1
ATOM 875 C CA . ASP A 1 108 ? -2.413 7.426 -5.667 1.00 81.38 108 ASP A CA 1
ATOM 876 C C . ASP A 1 108 ? -3.686 7.089 -6.445 1.00 81.38 108 ASP A C 1
ATOM 878 O O . ASP A 1 108 ? -4.714 7.740 -6.245 1.00 81.38 108 ASP A O 1
ATOM 882 N N . LEU A 1 109 ? -3.650 6.074 -7.313 1.00 80.44 109 LEU A N 1
ATOM 883 C CA . LEU A 1 109 ? -4.856 5.542 -7.944 1.00 80.44 109 LEU A CA 1
ATOM 884 C C . LEU A 1 109 ? -5.822 5.001 -6.889 1.00 80.44 109 LEU A C 1
ATOM 886 O O . LEU A 1 109 ? -7.014 5.299 -6.923 1.00 80.44 109 LEU A O 1
ATOM 890 N N . PHE A 1 110 ? -5.305 4.187 -5.973 1.00 85.38 110 PHE A N 1
ATOM 891 C CA . PHE A 1 110 ? -6.105 3.525 -4.955 1.00 85.38 110 PHE A CA 1
ATOM 892 C C . PHE A 1 110 ? -6.807 4.550 -4.061 1.00 85.38 110 PHE A C 1
ATOM 894 O O . PHE A 1 110 ? -8.019 4.491 -3.895 1.00 85.38 110 PHE A O 1
ATOM 901 N N . GLU A 1 111 ? -6.084 5.563 -3.585 1.00 85.19 111 GLU A N 1
ATOM 902 C CA . GLU A 1 111 ? -6.655 6.660 -2.798 1.00 85.19 111 GLU A CA 1
ATOM 903 C C . GLU A 1 111 ? -7.731 7.445 -3.577 1.00 85.19 111 GLU A C 1
ATOM 905 O O . GLU A 1 111 ? -8.754 7.840 -3.015 1.00 85.19 111 GLU A O 1
ATOM 910 N N . GLN A 1 112 ? -7.542 7.670 -4.880 1.00 81.31 112 GLN A N 1
ATOM 911 C CA . GLN A 1 112 ? -8.563 8.313 -5.711 1.00 81.31 112 GLN A CA 1
ATOM 912 C C . GLN A 1 112 ? -9.834 7.469 -5.812 1.00 81.31 112 GLN A C 1
ATOM 914 O O . GLN A 1 112 ? -10.926 8.015 -5.651 1.00 81.31 112 GLN A O 1
ATOM 919 N N . LEU A 1 113 ? -9.690 6.159 -6.028 1.00 82.12 113 LEU A N 1
ATOM 920 C CA . LEU A 1 113 ? -10.806 5.215 -6.077 1.00 82.12 113 LEU A CA 1
ATOM 921 C C . LEU A 1 113 ? -11.573 5.186 -4.754 1.00 82.12 113 LEU A C 1
ATOM 923 O O . LEU A 1 113 ? -12.799 5.283 -4.757 1.00 82.12 113 LEU A O 1
ATOM 927 N N . GLU A 1 114 ? -10.864 5.119 -3.626 1.00 82.69 114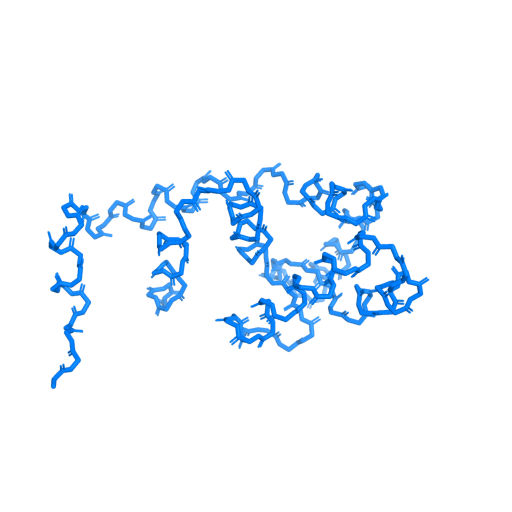 GLU A N 1
ATOM 928 C CA . GLU A 1 114 ? -11.484 5.124 -2.297 1.00 82.69 114 GLU A CA 1
ATOM 929 C C . GLU A 1 114 ? -12.247 6.419 -2.005 1.00 82.69 114 GLU A C 1
ATOM 931 O O . GLU A 1 114 ? -13.272 6.399 -1.327 1.00 82.69 114 GLU A O 1
ATOM 936 N N . ASN A 1 115 ? -11.782 7.539 -2.558 1.00 82.62 115 ASN A N 1
ATOM 937 C CA . ASN A 1 115 ? -12.430 8.840 -2.430 1.00 82.62 115 ASN A CA 1
ATOM 938 C C . ASN A 1 115 ? -13.479 9.122 -3.524 1.00 82.62 115 ASN A C 1
ATOM 940 O O . ASN A 1 115 ? -13.957 10.253 -3.627 1.00 82.62 115 ASN A O 1
ATOM 944 N N . GLY A 1 116 ? -13.821 8.140 -4.368 1.00 77.00 116 GLY A N 1
ATOM 945 C CA . GLY A 1 116 ? -14.815 8.288 -5.437 1.00 77.00 116 GLY A CA 1
ATOM 946 C C . GLY A 1 116 ? -14.402 9.237 -6.570 1.00 77.00 116 GLY A C 1
ATOM 947 O O . GLY A 1 116 ? -15.256 9.740 -7.300 1.00 77.00 116 GLY A O 1
ATOM 948 N N . ARG A 1 117 ? -13.102 9.520 -6.719 1.00 74.31 117 ARG A N 1
ATOM 949 C CA . ARG A 1 117 ? -12.564 10.338 -7.815 1.00 74.31 117 ARG A CA 1
ATOM 950 C C . ARG A 1 117 ? -12.379 9.485 -9.066 1.00 74.31 117 ARG A C 1
ATOM 952 O O . ARG A 1 117 ? -12.135 8.287 -8.979 1.00 74.31 117 ARG A O 1
ATOM 959 N N . ASN A 1 118 ? -12.480 10.116 -10.237 1.00 69.25 118 ASN A N 1
ATOM 960 C CA . ASN A 1 118 ? -12.335 9.423 -11.514 1.00 69.25 118 ASN A CA 1
ATOM 961 C C . ASN A 1 118 ? -10.896 8.877 -11.680 1.00 69.25 118 ASN A C 1
ATOM 963 O O . ASN A 1 118 ? -9.975 9.688 -11.759 1.00 69.25 118 ASN A O 1
ATOM 967 N N . PRO A 1 119 ? -10.698 7.546 -11.773 1.00 64.38 119 PRO A N 1
ATOM 968 C CA . PRO A 1 119 ? -9.385 6.913 -11.929 1.00 64.38 119 PRO A CA 1
ATOM 969 C C . PRO A 1 119 ? -8.850 6.919 -13.366 1.00 64.38 119 PRO A C 1
ATOM 971 O O . PRO A 1 119 ? -7.669 6.642 -13.577 1.00 64.38 119 PRO A O 1
ATOM 974 N N . ILE A 1 120 ? -9.710 7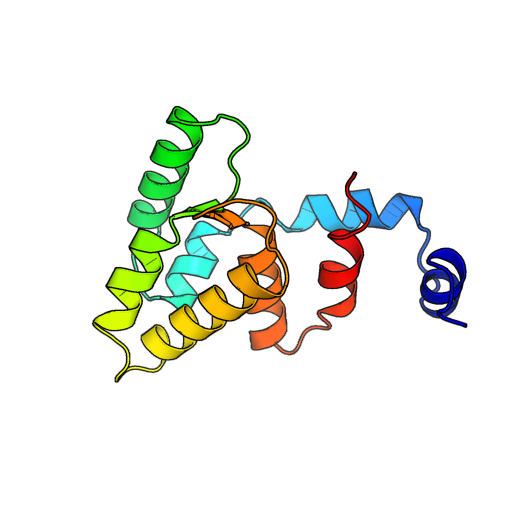.192 -14.359 1.00 64.12 120 ILE A N 1
ATOM 975 C CA . ILE A 1 120 ? -9.375 7.130 -15.791 1.00 64.12 120 ILE A CA 1
ATOM 976 C C . ILE A 1 120 ? -8.110 7.940 -16.118 1.00 64.12 120 ILE A C 1
ATOM 978 O O . ILE A 1 120 ? -7.228 7.388 -16.770 1.00 64.12 120 ILE A O 1
ATOM 982 N N . PRO A 1 121 ? -7.944 9.181 -15.619 1.00 60.03 121 PRO A N 1
ATOM 983 C CA . PRO A 1 121 ? -6.705 9.933 -15.773 1.00 60.03 121 PRO A CA 1
ATOM 984 C C . PRO A 1 121 ? -5.443 9.149 -15.353 1.00 60.03 121 PRO A C 1
ATOM 986 O O . PRO A 1 121 ? -4.472 9.076 -16.103 1.00 60.03 121 PRO A O 1
ATOM 989 N N . THR A 1 122 ? -5.447 8.520 -14.177 1.00 61.72 122 THR A N 1
ATOM 990 C CA . THR A 1 122 ? -4.276 7.796 -13.658 1.00 61.72 122 THR A CA 1
ATOM 991 C C . THR A 1 122 ? -3.987 6.517 -14.442 1.00 61.72 122 THR A C 1
ATOM 993 O O . THR A 1 122 ? -2.826 6.215 -14.697 1.00 61.72 122 THR A O 1
ATOM 996 N N . ILE A 1 123 ? -5.024 5.797 -14.876 1.00 63.47 123 ILE A N 1
ATOM 997 C CA . ILE A 1 123 ? -4.862 4.589 -15.698 1.00 63.47 123 ILE A CA 1
ATOM 998 C C . ILE A 1 123 ? -4.287 4.940 -17.072 1.00 63.47 123 ILE A C 1
ATOM 1000 O O . ILE A 1 123 ? -3.424 4.222 -17.561 1.00 63.47 123 ILE A O 1
ATOM 1004 N N . LEU A 1 124 ? -4.732 6.043 -17.680 1.00 63.75 124 LEU A N 1
ATOM 1005 C CA . LEU A 1 124 ? -4.235 6.483 -18.984 1.00 63.75 124 LEU A CA 1
ATOM 1006 C C . LEU A 1 124 ? -2.795 7.013 -18.918 1.00 63.75 124 LEU A C 1
ATOM 1008 O O . LEU A 1 124 ? -2.063 6.864 -19.882 1.00 63.75 124 LEU A O 1
ATOM 1012 N N . ALA A 1 125 ? -2.338 7.575 -17.797 1.00 57.78 125 ALA A N 1
ATOM 1013 C CA . ALA A 1 125 ? -0.965 8.084 -17.682 1.00 57.78 125 ALA A CA 1
ATOM 1014 C C . ALA A 1 125 ? 0.124 6.988 -17.632 1.00 57.78 125 ALA A C 1
ATOM 1016 O O . ALA A 1 125 ? 1.295 7.261 -17.889 1.00 57.78 125 ALA A O 1
ATOM 1017 N N . GLU A 1 126 ? -0.241 5.754 -17.292 1.00 53.28 126 GLU A N 1
ATOM 1018 C CA . GLU A 1 126 ? 0.689 4.639 -17.086 1.00 53.28 126 GLU A CA 1
ATOM 1019 C C . GLU A 1 126 ? 1.167 3.916 -18.365 1.00 53.28 126 GLU A C 1
ATOM 1021 O O . GLU A 1 126 ? 2.371 3.650 -18.439 1.00 53.28 126 GLU A O 1
ATOM 1026 N N . PRO A 1 127 ? 0.320 3.621 -19.377 1.00 52.38 127 PRO A N 1
ATOM 1027 C CA . PRO A 1 127 ? 0.756 2.998 -20.630 1.00 52.38 127 PRO A CA 1
ATOM 1028 C C . PRO A 1 127 ? 1.533 3.937 -21.567 1.00 52.38 127 PRO A C 1
ATOM 1030 O O . PRO A 1 127 ? 2.278 3.442 -22.409 1.00 52.38 127 PRO A O 1
ATOM 1033 N N . PHE A 1 128 ? 1.410 5.262 -21.417 1.00 43.09 128 PHE A N 1
ATOM 1034 C CA . PHE A 1 128 ? 2.048 6.246 -22.313 1.00 43.09 128 PHE A CA 1
ATOM 1035 C C . PHE A 1 128 ? 3.322 6.891 -21.744 1.00 43.09 128 PHE A C 1
ATOM 1037 O O . PHE A 1 128 ? 3.964 7.700 -22.407 1.00 43.09 128 PHE A O 1
ATOM 1044 N N . GLY A 1 129 ? 3.719 6.540 -20.517 1.00 47.06 129 GLY A N 1
ATOM 1045 C CA . GLY A 1 129 ? 4.922 7.062 -19.859 1.00 47.06 129 GLY A CA 1
ATOM 1046 C C . GLY A 1 129 ? 6.215 6.348 -20.266 1.00 47.06 129 GLY A C 1
ATOM 1047 O O . GLY A 1 129 ? 6.956 5.928 -19.373 1.00 47.06 129 GLY A O 1
ATOM 1048 N N . HIS A 1 130 ? 6.448 6.167 -21.571 1.00 38.06 130 HIS A N 1
ATOM 1049 C CA . HIS A 1 130 ? 7.665 5.558 -22.123 1.00 38.06 130 HIS A CA 1
ATOM 1050 C C . HIS A 1 130 ? 8.686 6.589 -22.607 1.00 38.06 130 HIS A C 1
ATOM 1052 O O . HIS A 1 130 ? 8.275 7.607 -23.205 1.00 38.06 130 HIS A O 1
#

Organism: NCBI:txid93759